Protein AF-A0A6V7LLZ3-F1 (afdb_monomer_lite)

Foldseek 3Di:
DVQQQPKDADDPLAQLQVPHRIDGNVSVVVLCCVQDVPPDHDDDPPDPDSVVSSVVRNCRNHPPNPDDDPVLVVVLVVQLCLLVVVQVVCCVVPVPDDQLECPPNSSVRSVVVVVVVVCVVVPDPDDDDDDDRHCPLSCCCRPVVPDVVVVVVVVPPPPPPDD

Organism: NCBI:txid1563983

Secondary structure (DSSP, 8-state):
-TTTT-EEEPPTT--TTTT-SEEEHHHHHHHHHHHHSSS-----TT---HHHHHHHHHHHHSTTTT---HHHHHHHHHHHHHHHHHHHHHHHH-TTS-----TT-TTHHHHHHHHHHHHHHTT---------STTHHHHHHHTS---HHHHHGGGS-------

Structure (mmCIF, N/CA/C/O backbone):
data_AF-A0A6V7LLZ3-F1
#
_entry.id   AF-A0A6V7LLZ3-F1
#
loop_
_atom_site.group_PDB
_atom_site.id
_atom_site.type_symbol
_atom_site.label_atom_id
_atom_site.label_alt_id
_atom_site.label_comp_id
_atom_site.label_asym_id
_atom_site.label_entity_id
_atom_site.label_seq_id
_atom_site.pdbx_PDB_ins_code
_atom_site.Cartn_x
_atom_site.Cartn_y
_atom_site.Cartn_z
_atom_site.occupancy
_atom_site.B_iso_or_equiv
_atom_site.auth_seq_id
_atom_site.auth_comp_id
_atom_site.auth_asym_id
_atom_site.auth_atom_id
_atom_site.pdbx_PDB_model_num
ATOM 1 N N . GLU A 1 1 ? 2.296 -1.362 37.455 1.00 71.50 1 GLU A N 1
ATOM 2 C CA . GLU A 1 1 ? 2.089 -2.801 37.157 1.00 71.50 1 GLU A CA 1
ATOM 3 C C . GLU A 1 1 ? 0.844 -3.396 37.812 1.00 71.50 1 GLU A C 1
ATOM 5 O O . GLU A 1 1 ? 0.177 -4.185 37.159 1.00 71.50 1 GLU A O 1
ATOM 10 N N . SER A 1 2 ? 0.470 -2.999 39.036 1.00 88.19 2 SER A N 1
ATOM 11 C CA . SER A 1 2 ? -0.703 -3.536 39.759 1.00 88.19 2 SER A CA 1
ATOM 12 C C . SER A 1 2 ? -2.044 -3.449 39.017 1.00 88.19 2 SER A C 1
ATOM 14 O O . SER A 1 2 ? -2.950 -4.225 39.307 1.00 88.19 2 SER A O 1
ATOM 16 N N . ASP A 1 3 ? -2.186 -2.515 38.073 1.00 92.31 3 ASP A N 1
ATOM 17 C CA . ASP A 1 3 ? -3.418 -2.317 37.300 1.00 92.31 3 ASP A CA 1
ATOM 18 C C . ASP A 1 3 ? -3.461 -3.101 35.982 1.00 92.31 3 ASP A C 1
ATOM 20 O O . ASP A 1 3 ? -4.501 -3.123 35.330 1.00 92.31 3 ASP A O 1
ATOM 24 N N . MET A 1 4 ? -2.365 -3.756 35.576 1.00 92.94 4 MET A N 1
ATOM 25 C CA . MET A 1 4 ? -2.258 -4.388 34.250 1.00 92.94 4 MET A CA 1
ATOM 26 C C . MET A 1 4 ? -3.306 -5.481 34.023 1.00 92.94 4 MET A C 1
ATOM 28 O O . MET A 1 4 ? -3.789 -5.647 32.902 1.00 92.94 4 MET A O 1
ATOM 32 N N . ASP A 1 5 ? -3.692 -6.177 35.089 1.00 93.88 5 ASP A N 1
ATOM 33 C CA . ASP A 1 5 ? -4.679 -7.257 35.044 1.00 93.88 5 ASP A CA 1
ATOM 34 C C . ASP A 1 5 ? -6.084 -6.787 35.463 1.00 93.88 5 ASP A C 1
ATOM 36 O O . ASP A 1 5 ? -7.039 -7.564 35.443 1.00 93.88 5 ASP A O 1
ATOM 40 N N . ARG A 1 6 ? -6.247 -5.499 35.805 1.00 96.00 6 ARG A N 1
ATOM 41 C CA . ARG A 1 6 ? -7.569 -4.914 36.056 1.00 96.00 6 ARG A CA 1
ATOM 42 C C . ARG A 1 6 ? -8.306 -4.723 34.738 1.00 96.00 6 ARG A C 1
ATOM 44 O O . ARG A 1 6 ? -7.738 -4.271 33.745 1.00 96.00 6 ARG A O 1
ATOM 51 N N . VAL A 1 7 ? -9.592 -5.059 34.752 1.00 95.88 7 VAL A N 1
ATOM 52 C CA . VAL A 1 7 ? -10.471 -4.990 33.584 1.00 95.88 7 VAL A CA 1
ATOM 53 C C . VAL A 1 7 ? -11.142 -3.623 33.518 1.00 95.88 7 VAL A C 1
ATOM 55 O O . VAL A 1 7 ? -11.777 -3.187 34.478 1.00 95.88 7 VAL A O 1
ATOM 58 N N . PHE A 1 8 ? -11.040 -2.972 32.362 1.00 96.25 8 PHE A N 1
ATOM 59 C CA . PHE A 1 8 ? -11.644 -1.673 32.090 1.00 96.25 8 PHE A CA 1
ATOM 60 C C . PHE A 1 8 ? -12.726 -1.801 31.022 1.00 96.25 8 PHE A C 1
ATOM 62 O O . PHE A 1 8 ? -12.586 -2.548 30.053 1.00 96.25 8 PHE A O 1
ATOM 69 N N . LYS A 1 9 ? -13.817 -1.051 31.191 1.00 96.56 9 LYS A N 1
ATOM 70 C CA . LYS A 1 9 ? -14.861 -0.923 30.172 1.00 96.56 9 LYS A CA 1
ATOM 71 C C . LYS A 1 9 ? -14.354 -0.026 29.046 1.00 96.56 9 LYS A C 1
ATOM 73 O O . LYS A 1 9 ? -13.887 1.081 29.304 1.00 96.56 9 LYS A O 1
ATOM 78 N N . LEU A 1 10 ? -14.483 -0.493 27.811 1.00 94.56 10 LEU A N 1
ATOM 79 C CA . LEU A 1 10 ? -14.068 0.272 26.643 1.00 94.56 10 LEU A CA 1
ATOM 80 C C . LEU A 1 10 ? -15.093 1.377 26.325 1.00 94.56 10 LEU A C 1
ATOM 82 O O . LEU A 1 10 ? -16.303 1.140 26.434 1.00 94.56 10 LEU A O 1
ATOM 86 N N . PRO A 1 11 ? -14.640 2.580 25.930 1.00 92.00 11 PRO A N 1
ATOM 87 C CA . PRO A 1 11 ? -15.528 3.610 25.411 1.00 92.00 11 PRO A CA 1
ATOM 88 C C . PRO A 1 11 ? -16.192 3.168 24.099 1.00 92.00 11 PRO A C 1
ATOM 90 O O . PRO A 1 11 ? -15.656 2.353 23.356 1.00 92.00 11 PRO A O 1
ATOM 93 N N . SER A 1 12 ? -17.347 3.749 23.768 1.00 86.25 12 SER A N 1
ATOM 94 C CA . SER A 1 12 ? -18.053 3.466 22.506 1.00 86.25 12 SER A CA 1
ATOM 95 C C . SER A 1 12 ? -17.326 3.981 21.257 1.00 86.25 12 SER A C 1
ATOM 97 O O . SER A 1 12 ? -17.744 3.691 20.141 1.00 86.25 12 SER A O 1
ATOM 99 N N . THR A 1 13 ? -16.269 4.771 21.437 1.00 87.38 13 THR A N 1
ATOM 100 C CA . THR A 1 13 ? -15.507 5.430 20.371 1.00 87.38 13 THR A CA 1
ATOM 101 C C . THR A 1 13 ? -14.288 4.638 19.900 1.00 87.38 13 THR A C 1
ATOM 103 O O . THR A 1 13 ? -13.648 5.072 18.940 1.00 87.38 13 THR A O 1
ATOM 106 N N . THR A 1 14 ? -13.961 3.519 20.559 1.00 92.31 14 THR A N 1
ATOM 107 C CA . THR A 1 14 ? -12.846 2.635 20.191 1.00 92.31 14 THR A CA 1
ATOM 108 C C . THR A 1 14 ? -13.346 1.301 19.647 1.00 92.31 14 THR A C 1
ATOM 110 O O . THR A 1 14 ? -14.391 0.794 20.057 1.00 92.31 14 THR A O 1
ATOM 113 N N . PHE A 1 15 ? -12.568 0.716 18.741 1.00 94.25 15 PHE A N 1
ATOM 114 C CA . PHE A 1 15 ? -12.831 -0.572 18.109 1.00 94.25 15 PHE A CA 1
ATOM 115 C C . PHE A 1 15 ? -11.789 -1.639 18.475 1.00 94.25 15 PHE A C 1
ATOM 117 O O . PHE A 1 15 ? -11.926 -2.781 18.037 1.00 94.25 15 PHE A O 1
ATOM 124 N N . ILE A 1 16 ? -10.820 -1.325 19.354 1.00 93.81 16 ILE A N 1
ATOM 125 C CA . ILE A 1 16 ? -9.787 -2.279 19.809 1.00 93.81 16 ILE A CA 1
ATOM 126 C C . ILE A 1 16 ? -10.385 -3.535 20.444 1.00 93.81 16 ILE A C 1
ATOM 128 O O . ILE A 1 16 ? -9.769 -4.595 20.423 1.00 93.81 16 ILE A O 1
ATOM 132 N N . GLY A 1 17 ? -11.588 -3.437 21.016 1.00 89.56 17 GLY A N 1
ATOM 133 C CA . GLY A 1 17 ? -12.292 -4.555 21.642 1.00 89.56 17 GLY A CA 1
ATOM 134 C C . GLY A 1 17 ? -12.835 -5.587 20.657 1.00 89.56 17 GLY A C 1
ATOM 135 O O . GLY A 1 17 ? -13.103 -6.719 21.051 1.00 89.56 17 GLY A O 1
ATOM 136 N N . GLY A 1 18 ? -13.007 -5.235 19.379 1.00 88.88 18 GLY A N 1
ATOM 137 C CA . GLY A 1 18 ? -13.755 -6.060 18.433 1.00 88.88 18 GLY A CA 1
ATOM 138 C C . GLY A 1 18 ? -15.170 -6.342 18.953 1.00 88.88 18 GLY A C 1
ATOM 139 O O . GLY A 1 18 ? -16.027 -5.463 18.955 1.00 88.88 18 GLY A O 1
ATOM 140 N N . LYS A 1 19 ? -15.417 -7.575 19.414 1.00 87.56 19 LYS A N 1
ATOM 141 C CA . LYS A 1 19 ? -16.698 -7.988 20.023 1.00 87.56 19 LYS A CA 1
ATOM 142 C C . LYS A 1 19 ? -16.756 -7.760 21.541 1.00 87.56 19 LYS A C 1
ATOM 144 O O . LYS A 1 19 ? -17.836 -7.813 22.128 1.00 87.56 19 LYS A O 1
ATOM 149 N N . GLU A 1 20 ? -15.613 -7.539 22.181 1.00 91.94 20 GLU A N 1
ATOM 150 C CA . GLU A 1 20 ? -15.480 -7.406 23.630 1.00 91.94 20 GLU A CA 1
ATOM 151 C C . GLU A 1 20 ? -15.767 -5.965 24.072 1.00 91.94 20 GLU A C 1
ATOM 153 O O . GLU A 1 20 ? -15.295 -5.006 23.465 1.00 91.94 20 GLU A O 1
ATOM 158 N N . LYS A 1 21 ? -16.534 -5.796 25.158 1.00 92.56 21 LYS A N 1
ATOM 159 C CA . LYS A 1 21 ? -16.864 -4.471 25.728 1.00 92.56 21 LYS A CA 1
ATOM 160 C C . LYS A 1 21 ? -15.921 -4.041 26.854 1.00 92.56 21 LYS A C 1
ATOM 162 O O . LYS A 1 21 ? -16.018 -2.917 27.347 1.00 92.56 21 LYS A O 1
ATOM 167 N N . SER A 1 22 ? -15.047 -4.937 27.295 1.00 95.62 22 SER A N 1
ATOM 168 C CA . SER A 1 22 ? -14.123 -4.713 28.401 1.00 95.62 22 SER A CA 1
ATOM 169 C C . SER A 1 22 ? -12.886 -5.577 28.236 1.00 95.62 22 SER A C 1
ATOM 171 O O . SER A 1 22 ? -13.017 -6.739 27.864 1.00 95.62 22 SER A O 1
ATOM 173 N N . LEU A 1 23 ? -11.717 -5.025 28.546 1.00 95.94 23 LEU A N 1
ATOM 174 C CA . LEU A 1 23 ? -10.426 -5.696 28.405 1.00 95.94 23 LEU A CA 1
ATOM 175 C C . LEU A 1 23 ? -9.531 -5.400 29.619 1.00 95.94 23 LEU A C 1
ATOM 177 O O . LEU A 1 23 ? -9.666 -4.329 30.220 1.00 95.94 23 LEU A O 1
ATOM 181 N N . PRO A 1 24 ? -8.599 -6.301 29.978 1.00 96.81 24 PRO A N 1
ATOM 182 C CA . PRO A 1 24 ? -7.506 -5.974 30.889 1.00 96.81 24 PRO A CA 1
ATOM 183 C C . PRO A 1 24 ? -6.658 -4.821 30.340 1.00 96.81 24 PRO A C 1
ATOM 185 O O . PRO A 1 24 ? -6.429 -4.753 29.129 1.00 96.81 24 PRO A O 1
ATOM 188 N N . LEU A 1 25 ? -6.136 -3.948 31.208 1.00 96.56 25 LEU A N 1
ATOM 189 C CA . LEU A 1 25 ? -5.290 -2.820 30.786 1.00 96.56 25 LEU A CA 1
ATOM 190 C C . LEU A 1 25 ? -4.095 -3.265 29.933 1.00 96.56 25 LEU A C 1
ATOM 192 O O . LEU A 1 25 ? -3.778 -2.617 28.937 1.00 96.56 25 LEU A O 1
ATOM 196 N N . ARG A 1 26 ? -3.479 -4.402 30.273 1.00 96.56 26 ARG A N 1
ATOM 197 C CA . ARG A 1 26 ? -2.387 -5.002 29.494 1.00 96.56 26 ARG A CA 1
ATOM 198 C C . ARG A 1 26 ? -2.771 -5.233 28.032 1.00 96.56 26 ARG A C 1
ATOM 200 O O . ARG A 1 26 ? -1.980 -4.958 27.136 1.00 96.56 26 ARG A O 1
ATOM 207 N N . GLU A 1 27 ? -3.982 -5.730 27.794 1.00 95.56 27 GLU A N 1
ATOM 208 C CA . GLU A 1 27 ? -4.468 -6.017 26.446 1.00 95.56 27 GLU A CA 1
ATOM 209 C C . GLU A 1 27 ? -4.855 -4.732 25.707 1.00 95.56 27 GLU A C 1
ATOM 211 O O . GLU A 1 27 ? -4.579 -4.607 24.518 1.00 95.56 27 GLU A O 1
ATOM 216 N N . ILE A 1 28 ? -5.420 -3.745 26.413 1.00 95.81 28 ILE A N 1
ATOM 217 C CA . ILE A 1 28 ? -5.704 -2.415 25.851 1.00 95.81 28 ILE A CA 1
ATOM 218 C C . ILE A 1 28 ? -4.419 -1.778 25.318 1.00 95.81 28 ILE A C 1
ATOM 220 O O . ILE A 1 28 ? -4.377 -1.379 24.156 1.00 95.81 28 ILE A O 1
ATOM 224 N N . LEU A 1 29 ? -3.369 -1.727 26.144 1.00 95.31 29 LEU A N 1
ATOM 225 C CA . LEU A 1 29 ? -2.076 -1.159 25.759 1.00 95.31 29 LEU A CA 1
ATOM 226 C C . LEU A 1 29 ? -1.480 -1.906 24.570 1.00 95.31 29 LEU A C 1
ATOM 228 O O . LEU A 1 29 ? -1.171 -1.283 23.562 1.00 95.31 29 LEU A O 1
ATOM 232 N N . LYS A 1 30 ? -1.435 -3.240 24.632 1.00 94.38 30 LYS A N 1
ATOM 233 C CA . LYS A 1 30 ? -0.923 -4.070 23.537 1.00 94.38 30 LYS A CA 1
ATOM 234 C C . LYS A 1 30 ? -1.654 -3.814 22.216 1.00 94.38 30 LYS A C 1
ATOM 236 O O . LYS A 1 30 ? -1.016 -3.695 21.173 1.00 94.38 30 LYS A O 1
ATOM 241 N N . ARG A 1 31 ? -2.991 -3.741 22.226 1.00 94.12 31 ARG A N 1
ATOM 242 C CA . ARG A 1 31 ? -3.777 -3.497 21.002 1.00 94.12 31 ARG A CA 1
ATOM 243 C C . ARG A 1 31 ? -3.558 -2.082 20.462 1.00 94.12 31 ARG A C 1
ATOM 245 O O . ARG A 1 31 ? -3.430 -1.923 19.249 1.00 94.12 31 ARG A O 1
ATOM 252 N N . LEU A 1 32 ? -3.464 -1.076 21.333 1.00 94.12 32 LEU A N 1
ATOM 253 C CA . LEU A 1 32 ? -3.166 0.302 20.932 1.00 94.12 32 LEU A CA 1
ATOM 254 C C . LEU A 1 32 ? -1.743 0.445 20.377 1.00 94.12 32 LEU A C 1
ATOM 256 O O . LEU A 1 32 ? -1.577 1.032 19.312 1.00 94.12 32 LEU A O 1
ATOM 260 N N . GLU A 1 33 ? -0.741 -0.138 21.036 1.00 94.06 33 GLU A N 1
ATOM 261 C CA . GLU A 1 33 ? 0.654 -0.148 20.576 1.00 94.06 33 GLU A CA 1
ATOM 262 C C . GLU A 1 33 ? 0.784 -0.835 19.214 1.00 94.06 33 GLU A C 1
ATOM 264 O O . GLU A 1 33 ? 1.390 -0.283 18.298 1.00 94.06 33 GLU A O 1
ATOM 269 N N . ASN A 1 34 ? 0.139 -1.990 19.031 1.00 91.81 34 ASN A N 1
ATOM 270 C CA . ASN A 1 34 ? 0.127 -2.681 17.741 1.00 91.81 34 ASN A CA 1
ATOM 271 C C . ASN A 1 34 ? -0.530 -1.849 16.628 1.00 91.81 34 ASN A C 1
ATOM 273 O O . ASN A 1 34 ? -0.121 -1.945 15.473 1.00 91.81 34 ASN A O 1
ATOM 277 N N . THR A 1 35 ? -1.546 -1.050 16.965 1.00 93.06 35 THR A N 1
ATOM 278 C CA . THR A 1 35 ? -2.298 -0.248 15.990 1.00 93.06 35 THR A CA 1
ATOM 279 C C . THR A 1 35 ? -1.568 1.044 15.619 1.00 93.06 35 THR A C 1
ATOM 281 O O . THR A 1 35 ? -1.513 1.400 14.444 1.00 93.06 35 THR A O 1
ATOM 284 N N . TYR A 1 36 ? -1.017 1.752 16.608 1.00 94.62 36 TYR A N 1
ATOM 285 C CA . TYR A 1 36 ? -0.548 3.135 16.454 1.00 94.62 36 TYR A CA 1
ATOM 286 C C . TYR A 1 36 ? 0.964 3.319 16.620 1.00 94.62 36 TYR A C 1
ATOM 288 O O . TYR A 1 36 ? 1.485 4.375 16.268 1.00 94.62 36 TYR A O 1
ATOM 296 N N . CYS A 1 37 ? 1.676 2.318 17.141 1.00 94.75 37 CYS A N 1
ATOM 297 C CA . CYS A 1 37 ? 3.120 2.376 17.398 1.00 94.75 37 CYS A CA 1
ATOM 298 C C . CYS A 1 37 ? 3.910 1.312 16.613 1.00 94.75 37 CYS A C 1
ATOM 300 O O . CYS A 1 37 ? 5.081 1.074 16.900 1.00 94.75 37 CYS A O 1
ATOM 302 N N . GLY A 1 38 ? 3.272 0.662 15.634 1.00 91.44 38 GLY A N 1
ATOM 303 C CA . GLY A 1 38 ? 3.904 -0.303 14.738 1.00 91.44 38 GLY A CA 1
ATOM 304 C C . GLY A 1 38 ? 4.621 0.355 13.553 1.00 91.44 38 GLY A C 1
ATOM 305 O O . GLY A 1 38 ? 5.185 1.440 13.643 1.00 91.44 38 GLY A O 1
ATOM 306 N N . HIS A 1 39 ? 4.571 -0.301 12.391 1.00 92.44 39 HIS A N 1
ATOM 307 C CA . HIS A 1 39 ? 5.171 0.212 11.149 1.00 92.44 39 HIS A CA 1
ATOM 308 C C . HIS A 1 39 ? 4.363 1.336 10.475 1.00 92.44 39 HIS A C 1
ATOM 310 O O . HIS A 1 39 ? 4.794 1.864 9.452 1.00 92.44 39 HIS A O 1
ATOM 316 N N . ILE A 1 40 ? 3.186 1.676 11.011 1.00 92.94 40 ILE A N 1
ATOM 317 C CA . ILE A 1 40 ? 2.271 2.676 10.455 1.00 92.94 40 ILE A CA 1
ATOM 318 C C . ILE A 1 40 ? 2.001 3.737 11.520 1.00 92.94 40 ILE A C 1
ATOM 320 O O . ILE A 1 40 ? 1.455 3.427 12.576 1.00 92.94 40 ILE A O 1
ATOM 324 N N . GLY A 1 41 ? 2.345 4.988 11.213 1.00 94.19 41 GLY A N 1
ATOM 325 C CA . GLY A 1 41 ? 1.880 6.156 11.957 1.00 94.19 41 GLY A CA 1
ATOM 326 C C . GLY A 1 41 ? 0.581 6.675 11.346 1.00 94.19 41 GLY A C 1
ATOM 327 O O . GLY A 1 41 ? 0.530 6.931 10.143 1.00 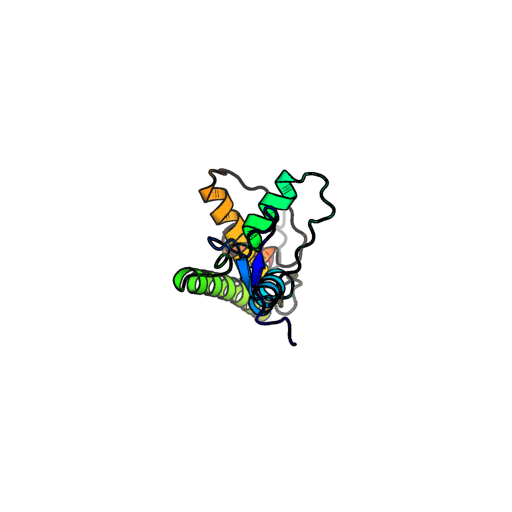94.19 41 GLY A O 1
ATOM 328 N N . VAL A 1 42 ? -0.472 6.810 12.154 1.00 94.56 42 VAL A N 1
ATOM 329 C CA . VAL A 1 42 ? -1.789 7.273 11.691 1.00 94.56 42 VAL A CA 1
ATOM 330 C C . VAL A 1 42 ? -2.082 8.648 12.275 1.00 94.56 42 VAL A C 1
ATOM 332 O O . VAL A 1 42 ? -2.348 8.785 13.467 1.00 94.56 42 VAL A O 1
ATOM 335 N N . GLU A 1 43 ? -2.091 9.666 11.422 1.00 96.31 43 GLU A N 1
ATOM 336 C CA . GLU A 1 43 ? -2.443 11.032 11.801 1.00 96.31 43 GLU A CA 1
ATOM 337 C C . GLU A 1 43 ? -3.816 11.384 11.229 1.00 96.31 43 GLU A C 1
ATOM 339 O O . GLU A 1 43 ? -3.984 11.537 10.022 1.00 96.31 43 GLU A O 1
ATOM 344 N N . PHE A 1 44 ? -4.823 11.481 12.097 1.00 96.19 44 PHE A N 1
ATOM 345 C CA . PHE A 1 44 ? -6.197 11.776 11.671 1.00 96.19 44 PHE A CA 1
ATOM 346 C C . PHE A 1 44 ? -7.005 12.607 12.671 1.00 96.19 44 PHE A C 1
ATOM 348 O O . PHE A 1 44 ? -8.074 13.108 12.340 1.00 96.19 44 PHE A O 1
ATOM 355 N N . MET A 1 45 ? -6.501 12.794 13.892 1.00 94.81 45 MET A N 1
ATOM 356 C CA . MET A 1 45 ? -7.225 13.485 14.967 1.00 94.81 45 MET A CA 1
ATOM 357 C C . MET A 1 45 ? -7.414 14.992 14.717 1.00 94.81 45 MET A C 1
ATOM 359 O O . MET A 1 45 ? -8.162 15.636 15.444 1.00 94.81 45 MET A O 1
ATOM 363 N N . PHE A 1 46 ? -6.775 15.552 13.684 1.00 96.44 46 PHE A N 1
ATOM 364 C CA . PHE A 1 46 ? -7.008 16.921 13.213 1.00 96.44 46 PHE A CA 1
ATOM 365 C C . PHE A 1 46 ? -8.294 17.067 12.375 1.00 96.44 46 PHE A C 1
ATOM 367 O O . PHE A 1 46 ? -8.684 18.182 12.032 1.00 96.44 46 PHE A O 1
ATOM 374 N N . ILE A 1 47 ? -8.950 15.961 12.010 1.00 97.31 47 ILE A N 1
ATOM 375 C CA . ILE A 1 47 ? -10.198 15.968 11.246 1.00 97.31 47 ILE A CA 1
ATOM 376 C C . ILE A 1 47 ? -11.366 16.315 12.179 1.00 97.31 47 ILE A C 1
ATOM 378 O O . ILE A 1 47 ? -11.631 15.621 13.158 1.00 97.31 47 ILE A O 1
ATOM 382 N N . ASN A 1 48 ? -12.124 17.360 11.836 1.00 96.69 48 ASN A N 1
ATOM 383 C CA . ASN A 1 48 ? -13.261 17.822 12.646 1.00 96.69 48 ASN A CA 1
ATOM 384 C C . ASN A 1 48 ? -14.466 16.862 12.629 1.00 96.69 48 ASN A C 1
ATOM 386 O O . ASN A 1 48 ? -15.279 16.864 13.552 1.00 96.69 48 ASN A O 1
ATOM 390 N N . SER A 1 49 ? -14.618 16.056 11.573 1.00 96.88 49 SER A N 1
ATOM 391 C CA . SER A 1 49 ? -15.736 15.118 11.452 1.00 96.88 49 SER A CA 1
ATOM 392 C C . SER A 1 49 ? -15.517 13.879 12.320 1.00 96.88 49 SER A C 1
ATOM 394 O O . SER A 1 49 ? -14.646 13.050 12.045 1.00 96.88 49 SER A O 1
ATOM 396 N N . LEU A 1 50 ? -16.368 13.714 13.337 1.00 93.75 50 LEU A N 1
ATOM 397 C CA . LEU A 1 50 ? -16.371 12.524 14.188 1.00 93.75 50 LEU A CA 1
ATOM 398 C C . LEU A 1 50 ? -16.639 11.244 13.385 1.00 93.75 50 LEU A C 1
ATOM 400 O O . LEU A 1 50 ? -16.059 10.205 13.689 1.00 93.75 50 LEU A O 1
ATOM 404 N N . GLU A 1 51 ? -17.486 11.315 12.359 1.00 95.62 51 GLU A N 1
ATOM 405 C CA . GLU A 1 51 ? -17.785 10.180 11.484 1.00 95.62 51 GLU A CA 1
ATOM 406 C C . GLU A 1 51 ? -16.526 9.689 10.762 1.00 95.62 51 GLU A C 1
ATOM 408 O O . GLU A 1 51 ? -16.215 8.500 10.807 1.00 95.62 51 GLU A O 1
ATOM 413 N N . GLN A 1 52 ? -15.750 10.607 10.178 1.00 96.25 52 GLN A N 1
ATOM 414 C CA . GLN A 1 52 ? -14.501 10.269 9.491 1.00 96.25 52 GLN A CA 1
ATOM 415 C C . GLN A 1 52 ? -13.457 9.715 10.468 1.00 96.25 52 GLN A C 1
ATOM 417 O O . GLN A 1 52 ? -12.834 8.690 10.195 1.00 96.25 52 GLN A O 1
ATOM 422 N N . CYS A 1 53 ? -13.314 10.332 11.644 1.00 95.88 53 CYS A N 1
ATOM 423 C CA . CYS A 1 53 ? -12.431 9.827 12.694 1.00 95.88 53 CYS A CA 1
ATOM 424 C C . CYS A 1 53 ? -12.820 8.414 13.149 1.00 95.88 53 CYS A C 1
ATOM 426 O O . CYS A 1 53 ? -11.955 7.555 13.311 1.00 95.88 53 CYS A O 1
ATOM 428 N N . ASN A 1 54 ? -14.115 8.150 13.332 1.00 94.94 54 ASN A N 1
ATOM 429 C CA . ASN A 1 54 ? -14.605 6.827 13.709 1.00 94.94 54 ASN A CA 1
ATOM 430 C C . ASN A 1 54 ? -14.402 5.805 12.587 1.00 94.94 54 ASN A C 1
ATOM 432 O O . ASN A 1 54 ? -14.048 4.667 12.879 1.00 94.94 54 ASN A O 1
ATOM 436 N N . TRP A 1 55 ? -14.568 6.202 11.323 1.00 95.44 55 TRP A N 1
ATOM 437 C CA . TRP A 1 55 ? -14.290 5.340 10.175 1.00 95.44 55 TRP A CA 1
ATOM 438 C C . TRP A 1 55 ? -12.819 4.904 10.144 1.00 95.44 55 TRP A C 1
ATOM 440 O O . TRP A 1 55 ? -12.534 3.714 10.001 1.00 95.44 55 TRP A O 1
ATOM 450 N N . ILE A 1 56 ? -11.884 5.837 10.366 1.00 95.62 56 ILE A N 1
ATOM 451 C CA . ILE A 1 56 ? -10.446 5.528 10.435 1.00 95.62 56 ILE A CA 1
ATOM 452 C C . ILE A 1 56 ? -10.151 4.610 11.625 1.00 95.62 56 ILE A C 1
ATOM 454 O O . ILE A 1 56 ? -9.509 3.576 11.442 1.00 95.62 56 ILE A O 1
ATOM 458 N N . ARG A 1 57 ? -10.668 4.922 12.824 1.00 95.00 57 ARG A N 1
ATOM 459 C CA . ARG A 1 57 ? -10.494 4.044 13.996 1.00 95.00 57 ARG A CA 1
ATOM 460 C C . ARG A 1 57 ? -11.033 2.649 13.735 1.00 95.00 57 ARG A C 1
ATOM 462 O O . ARG A 1 57 ? -10.355 1.684 14.049 1.00 95.00 57 ARG A O 1
ATOM 469 N N . GLN A 1 58 ? -12.200 2.513 13.113 1.00 94.56 58 GLN A N 1
ATOM 470 C CA . GLN A 1 58 ? -12.750 1.201 12.789 1.00 94.56 58 GLN A CA 1
ATOM 471 C C . GLN A 1 58 ? -11.830 0.424 11.839 1.00 94.56 58 GLN A C 1
ATOM 473 O O . GLN A 1 58 ? -11.644 -0.778 12.017 1.00 94.56 58 GLN A O 1
ATOM 478 N N . LYS A 1 59 ? -11.233 1.090 10.846 1.00 93.75 59 LYS A N 1
ATOM 479 C CA . LYS A 1 59 ? -10.308 0.455 9.898 1.00 93.75 59 LYS A CA 1
ATOM 480 C C . LYS A 1 59 ? -8.956 0.082 10.503 1.00 93.75 59 LYS A C 1
ATOM 482 O O . LYS A 1 59 ? -8.363 -0.871 10.016 1.00 93.75 59 LYS A O 1
ATOM 487 N N . MET A 1 60 ? -8.500 0.790 11.535 1.00 94.12 60 MET A N 1
ATOM 488 C CA . MET A 1 60 ? -7.186 0.566 12.151 1.00 94.12 60 MET A CA 1
ATOM 489 C C . MET A 1 60 ? -7.244 -0.288 13.423 1.00 94.12 60 MET A C 1
ATOM 491 O O . MET A 1 60 ? -6.436 -1.191 13.593 1.00 94.12 60 MET A O 1
ATOM 495 N N . GLU A 1 61 ? -8.197 -0.026 14.316 1.00 94.94 61 GLU A N 1
ATOM 496 C CA . GLU A 1 61 ? -8.268 -0.653 15.643 1.00 94.94 61 GLU A CA 1
ATOM 497 C C . GLU A 1 61 ? -8.963 -2.019 15.636 1.00 94.94 61 GLU A C 1
ATOM 499 O O . GLU A 1 61 ? -8.828 -2.773 16.600 1.00 94.94 61 GLU A O 1
ATOM 504 N N . THR A 1 62 ? -9.727 -2.354 14.589 1.00 93.31 62 THR A N 1
ATOM 505 C CA . THR A 1 62 ? -10.412 -3.653 14.532 1.00 93.31 62 THR A CA 1
ATOM 506 C C . THR A 1 62 ? -9.373 -4.784 14.528 1.00 93.31 62 THR A C 1
ATOM 508 O O . THR A 1 62 ? -8.481 -4.791 13.679 1.00 93.31 62 THR A O 1
ATOM 511 N N . PRO A 1 63 ? -9.467 -5.775 15.434 1.00 90.31 63 PRO A N 1
ATOM 512 C CA . PRO A 1 63 ? -8.513 -6.878 15.467 1.00 90.31 63 PRO A CA 1
ATOM 513 C C . PRO A 1 63 ? -8.443 -7.632 14.132 1.00 90.31 63 PRO A C 1
ATOM 515 O O . PRO A 1 63 ? -9.474 -7.952 13.540 1.00 90.31 63 PRO A O 1
ATOM 518 N N . GLY A 1 64 ? -7.225 -7.928 13.675 1.00 86.06 64 GLY A N 1
ATOM 519 C CA . GLY A 1 64 ? -6.980 -8.707 12.457 1.00 86.06 64 GLY A CA 1
ATOM 520 C C . GLY A 1 64 ? -6.962 -7.906 11.149 1.00 86.06 64 GLY A C 1
ATOM 521 O O . GLY A 1 64 ? -6.720 -8.487 10.100 1.00 86.06 64 GLY A O 1
ATOM 522 N N . VAL A 1 65 ? -7.149 -6.579 11.166 1.00 87.38 65 VAL A N 1
ATOM 523 C CA . VAL A 1 65 ? -7.147 -5.759 9.928 1.00 87.38 65 VAL A CA 1
ATOM 524 C C . VAL A 1 65 ? -5.819 -5.760 9.166 1.00 87.38 65 VAL A C 1
ATOM 526 O O . VAL A 1 65 ? -5.803 -5.491 7.969 1.00 87.38 65 VAL A O 1
ATOM 529 N N . MET A 1 66 ? -4.717 -6.072 9.850 1.00 85.25 66 MET A N 1
ATOM 530 C CA . MET A 1 66 ? -3.374 -6.156 9.265 1.00 85.25 66 MET A CA 1
ATOM 531 C C . MET A 1 66 ? -3.002 -7.577 8.821 1.00 85.25 66 MET A C 1
ATOM 533 O O . MET A 1 66 ? -1.890 -7.802 8.337 1.00 85.25 66 MET A O 1
ATOM 537 N N . GLU A 1 67 ? -3.888 -8.554 9.016 1.00 89.88 67 GLU A N 1
ATOM 538 C CA . GLU A 1 67 ? -3.628 -9.926 8.602 1.00 89.88 67 GLU A CA 1
ATOM 539 C C . GLU A 1 67 ? -3.725 -10.044 7.083 1.00 89.88 67 GLU A C 1
ATOM 541 O O . GLU A 1 67 ? -4.730 -9.708 6.466 1.00 89.88 67 GLU A O 1
ATOM 546 N N . VAL A 1 68 ? -2.647 -10.547 6.488 1.00 91.38 68 VAL A N 1
ATOM 547 C CA . VAL A 1 68 ? -2.546 -10.819 5.055 1.00 91.38 68 VAL A CA 1
ATOM 548 C C . VAL A 1 68 ? -2.407 -12.316 4.830 1.00 91.38 68 VAL A C 1
ATOM 550 O O . VAL A 1 68 ? -1.606 -13.002 5.481 1.00 91.38 68 VAL A O 1
ATOM 553 N N . THR A 1 69 ? -3.173 -12.824 3.877 1.00 96.06 69 THR A N 1
ATOM 554 C CA . THR A 1 69 ? -3.158 -14.226 3.470 1.00 96.06 69 THR A CA 1
ATOM 555 C C . THR A 1 69 ? -1.831 -14.595 2.803 1.00 96.06 69 THR A C 1
ATOM 557 O O . THR A 1 69 ? -1.072 -13.751 2.317 1.00 96.06 69 THR A O 1
ATOM 560 N N . ASN A 1 70 ? -1.522 -15.892 2.752 1.00 97.44 70 ASN A N 1
ATOM 561 C CA . ASN A 1 70 ? -0.300 -16.361 2.093 1.00 97.44 70 ASN A CA 1
ATOM 562 C C . ASN A 1 70 ? -0.285 -16.048 0.590 1.00 97.44 70 ASN A C 1
ATOM 564 O O . ASN A 1 70 ? 0.785 -15.802 0.032 1.00 97.44 70 ASN A O 1
ATOM 568 N N . ASP A 1 71 ? -1.447 -16.019 -0.058 1.00 97.06 71 ASP A N 1
ATOM 569 C CA . ASP A 1 71 ? -1.541 -15.713 -1.484 1.00 97.06 71 ASP A CA 1
ATOM 570 C C . ASP A 1 71 ? -1.335 -14.222 -1.759 1.00 97.06 71 ASP A C 1
ATOM 572 O O . ASP A 1 71 ? -0.596 -13.872 -2.681 1.00 97.06 71 ASP A O 1
ATOM 576 N N . GLU A 1 72 ? -1.851 -13.339 -0.899 1.00 95.38 72 GLU A N 1
ATOM 577 C CA . GLU A 1 72 ? -1.539 -11.905 -0.953 1.00 95.38 72 GLU A CA 1
ATOM 578 C C . GLU A 1 72 ? -0.045 -11.650 -0.740 1.00 95.38 72 GLU A C 1
ATOM 580 O O . GLU A 1 72 ? 0.568 -10.902 -1.502 1.00 95.38 72 GLU A O 1
ATOM 585 N N . LYS A 1 73 ? 0.588 -12.331 0.226 1.00 96.88 73 LYS A N 1
ATOM 586 C CA . LYS A 1 73 ? 2.044 -12.235 0.436 1.00 96.88 73 LYS A CA 1
ATOM 587 C C . LYS A 1 73 ? 2.829 -12.652 -0.810 1.00 96.88 73 LYS A C 1
ATOM 589 O O . LYS A 1 73 ? 3.768 -11.957 -1.202 1.00 96.88 73 LYS A O 1
ATOM 594 N N . ARG A 1 74 ? 2.443 -13.755 -1.464 1.00 98.06 74 ARG A N 1
ATOM 595 C CA . ARG A 1 74 ? 3.063 -14.207 -2.725 1.00 98.06 74 ARG A CA 1
ATOM 596 C C . ARG A 1 74 ? 2.858 -13.197 -3.850 1.00 98.06 74 ARG A C 1
ATOM 598 O O . ARG A 1 74 ? 3.792 -12.941 -4.609 1.00 98.06 74 ARG A O 1
ATOM 605 N N . LEU A 1 75 ? 1.673 -12.597 -3.948 1.00 97.06 75 LEU A N 1
ATOM 606 C CA . LEU A 1 75 ? 1.372 -11.568 -4.941 1.00 97.06 75 LEU A CA 1
ATOM 607 C C . LEU A 1 75 ? 2.213 -10.302 -4.723 1.00 97.06 75 LEU A C 1
ATOM 609 O O . LEU A 1 75 ? 2.791 -9.782 -5.682 1.00 97.06 75 LEU A O 1
ATOM 613 N N . ILE A 1 76 ? 2.313 -9.827 -3.479 1.00 97.25 76 ILE A N 1
ATOM 614 C CA . ILE A 1 76 ? 3.148 -8.680 -3.098 1.00 97.25 76 ILE A CA 1
ATOM 615 C C . ILE A 1 76 ? 4.610 -8.965 -3.449 1.00 97.25 76 ILE A C 1
ATOM 617 O O . ILE A 1 76 ? 5.241 -8.148 -4.122 1.00 97.25 76 ILE A O 1
ATOM 621 N N . LEU A 1 77 ? 5.124 -10.143 -3.080 1.00 97.88 77 LEU A N 1
ATOM 622 C CA . LEU A 1 77 ? 6.488 -10.556 -3.406 1.00 97.88 77 LEU A CA 1
ATOM 623 C C . LEU A 1 77 ? 6.720 -10.583 -4.921 1.00 97.88 77 LEU A C 1
ATOM 625 O O . LEU A 1 77 ? 7.683 -9.993 -5.396 1.00 97.88 77 LEU A O 1
ATOM 629 N N . ALA A 1 78 ? 5.819 -11.186 -5.699 1.00 97.75 78 ALA A N 1
ATOM 630 C CA . ALA A 1 78 ? 5.952 -11.247 -7.153 1.00 97.75 78 ALA A CA 1
ATOM 631 C C . ALA A 1 78 ? 5.993 -9.851 -7.799 1.00 97.75 78 ALA A C 1
ATOM 633 O O . ALA A 1 78 ? 6.736 -9.627 -8.757 1.00 97.75 78 ALA A O 1
ATOM 634 N N . ARG A 1 79 ? 5.205 -8.898 -7.286 1.00 97.44 79 ARG A N 1
ATOM 635 C CA . ARG A 1 79 ? 5.214 -7.497 -7.740 1.00 97.44 79 ARG A CA 1
ATOM 636 C C . ARG A 1 79 ? 6.523 -6.801 -7.378 1.00 97.44 79 ARG A C 1
ATOM 638 O O . ARG A 1 79 ? 7.094 -6.128 -8.235 1.00 97.44 79 ARG A O 1
ATOM 645 N N . LEU A 1 80 ? 7.009 -7.009 -6.156 1.00 97.44 80 LEU A N 1
ATOM 646 C CA . LEU A 1 80 ? 8.284 -6.476 -5.685 1.00 97.44 80 LEU A CA 1
ATOM 647 C C . LEU A 1 80 ? 9.448 -7.006 -6.534 1.00 97.44 80 LEU A C 1
ATOM 649 O O . LEU A 1 80 ? 10.223 -6.219 -7.065 1.00 97.44 80 LEU A O 1
ATOM 653 N N . THR A 1 81 ? 9.507 -8.321 -6.771 1.00 97.50 81 THR A N 1
ATOM 654 C CA . THR A 1 81 ? 10.543 -8.961 -7.596 1.00 97.50 81 THR A CA 1
ATOM 655 C C . THR A 1 81 ? 10.583 -8.398 -9.015 1.00 97.50 81 THR A C 1
ATOM 657 O O . THR A 1 81 ? 11.668 -8.166 -9.543 1.00 97.50 81 THR A O 1
ATOM 660 N N . ARG A 1 82 ? 9.427 -8.132 -9.641 1.00 95.56 82 ARG A N 1
ATOM 661 C CA . ARG A 1 82 ? 9.387 -7.488 -10.967 1.00 95.56 82 ARG A CA 1
ATOM 662 C C . ARG A 1 82 ? 9.926 -6.060 -10.927 1.00 95.56 82 ARG A C 1
ATOM 664 O O . ARG A 1 82 ? 10.695 -5.688 -11.810 1.00 95.56 82 ARG A O 1
ATOM 671 N N . GLY A 1 83 ? 9.546 -5.286 -9.909 1.00 96.06 83 GLY A N 1
ATOM 672 C CA . GLY A 1 83 ? 10.033 -3.922 -9.708 1.00 96.06 83 GLY A CA 1
ATOM 673 C C . GLY A 1 83 ? 11.551 -3.874 -9.542 1.00 96.06 83 GLY A C 1
ATOM 674 O O . GLY A 1 83 ? 12.223 -3.159 -10.284 1.00 96.06 83 GLY A O 1
ATOM 675 N N . THR A 1 84 ? 12.096 -4.691 -8.640 1.00 96.81 84 THR A N 1
ATOM 676 C CA . THR A 1 84 ? 13.542 -4.792 -8.386 1.00 96.81 84 THR A CA 1
ATOM 677 C C . THR A 1 84 ? 14.302 -5.337 -9.596 1.00 96.81 84 THR A C 1
ATOM 679 O O . THR A 1 84 ? 15.345 -4.804 -9.968 1.00 96.81 84 THR A O 1
ATOM 682 N N . GLY A 1 85 ? 13.781 -6.383 -10.246 1.00 96.25 85 GLY A N 1
ATOM 683 C CA . GLY A 1 85 ? 14.411 -6.992 -11.419 1.00 96.25 85 GLY A CA 1
ATOM 684 C C . GLY A 1 85 ? 14.492 -6.037 -12.609 1.00 96.25 85 GLY A C 1
ATOM 685 O O . GLY A 1 85 ? 15.506 -6.010 -13.304 1.00 96.25 85 GLY A O 1
ATOM 686 N N . PHE A 1 86 ? 13.460 -5.213 -12.809 1.00 95.62 86 PHE A N 1
ATOM 687 C CA . PHE A 1 86 ? 13.457 -4.178 -13.838 1.00 95.62 86 PHE A CA 1
ATOM 688 C C . PHE A 1 86 ? 14.560 -3.136 -13.604 1.00 95.62 86 PHE A C 1
ATOM 690 O O . PHE A 1 86 ? 15.325 -2.854 -14.525 1.00 95.62 86 PHE A O 1
ATOM 697 N N . GLU A 1 87 ? 14.707 -2.621 -12.378 1.00 94.50 87 GLU A N 1
ATOM 698 C CA . GLU A 1 87 ? 15.782 -1.664 -12.064 1.00 94.50 87 GLU A CA 1
ATOM 699 C C . GLU A 1 87 ? 17.166 -2.286 -12.225 1.00 94.50 87 GLU A C 1
ATOM 701 O O . GLU A 1 87 ? 18.034 -1.700 -12.870 1.00 94.50 87 GLU A O 1
ATOM 706 N N . ALA A 1 88 ? 17.363 -3.501 -11.704 1.00 94.88 88 ALA A N 1
ATOM 707 C CA . ALA A 1 88 ? 18.632 -4.210 -11.819 1.00 94.88 88 ALA A CA 1
ATOM 708 C C . ALA A 1 88 ? 19.016 -4.463 -13.286 1.00 94.88 88 ALA A C 1
ATOM 710 O O . ALA A 1 88 ? 20.191 -4.375 -13.648 1.00 94.88 88 ALA A O 1
ATOM 711 N N . PHE A 1 89 ? 18.036 -4.752 -14.146 1.00 94.56 89 PHE A N 1
ATOM 712 C CA . PHE A 1 89 ? 18.258 -4.903 -15.579 1.00 94.56 89 PHE A CA 1
ATOM 713 C C . PHE A 1 89 ? 18.678 -3.582 -16.234 1.00 94.56 89 PHE A C 1
ATOM 715 O O . PHE A 1 89 ? 19.699 -3.552 -16.923 1.00 94.56 89 PHE A O 1
ATOM 722 N N . LEU A 1 90 ? 17.941 -2.491 -15.988 1.00 93.25 90 LEU A N 1
ATOM 723 C CA . LEU A 1 90 ? 18.288 -1.175 -16.535 1.00 93.25 90 LEU A CA 1
ATOM 724 C C . LEU A 1 90 ? 19.681 -0.728 -16.079 1.00 93.25 90 LEU A C 1
ATOM 726 O O . LEU A 1 90 ? 20.475 -0.279 -16.901 1.00 93.25 90 LEU A O 1
ATOM 730 N N . ALA A 1 91 ? 20.001 -0.916 -14.795 1.00 91.75 91 ALA A N 1
ATOM 731 C CA . ALA A 1 91 ? 21.298 -0.579 -14.217 1.00 91.75 91 ALA A CA 1
ATOM 732 C C . ALA A 1 91 ? 22.463 -1.321 -14.888 1.00 91.75 91 ALA A C 1
ATOM 734 O O . ALA A 1 91 ? 23.539 -0.755 -15.060 1.00 91.75 91 ALA A O 1
ATOM 735 N N . ARG A 1 92 ? 22.254 -2.588 -15.269 1.00 93.44 92 ARG A N 1
ATOM 736 C CA . ARG A 1 92 ? 23.270 -3.407 -15.948 1.00 93.44 92 ARG A CA 1
ATOM 737 C C . ARG A 1 92 ? 23.410 -3.061 -17.425 1.00 93.44 92 ARG A C 1
ATOM 739 O O . ARG A 1 92 ? 24.522 -3.070 -17.940 1.00 93.44 92 ARG A O 1
ATOM 746 N N . LYS A 1 93 ? 22.296 -2.816 -18.120 1.00 93.00 93 LYS A N 1
ATOM 747 C CA . LYS A 1 93 ? 22.298 -2.603 -19.573 1.00 93.00 93 LYS A CA 1
ATOM 748 C C . LYS A 1 93 ? 22.706 -1.180 -19.958 1.00 93.00 93 LYS A C 1
ATOM 750 O O . LYS A 1 93 ? 23.397 -1.017 -20.959 1.00 93.00 93 LYS A O 1
ATOM 755 N N . TRP A 1 94 ? 22.312 -0.189 -19.161 1.00 91.94 94 TRP A N 1
ATOM 756 C CA . TRP A 1 94 ? 22.586 1.231 -19.386 1.00 91.94 94 TRP A CA 1
ATOM 757 C C . TRP A 1 94 ? 23.167 1.874 -18.123 1.00 91.94 94 TRP A C 1
ATOM 759 O O . TRP A 1 94 ? 22.552 2.734 -17.497 1.00 91.94 94 TRP A O 1
ATOM 769 N N . SER A 1 95 ? 24.369 1.444 -17.735 1.00 89.19 95 SER A N 1
ATOM 770 C CA . SER A 1 95 ? 25.030 1.883 -16.497 1.00 89.19 95 SER A CA 1
ATOM 771 C C . SER A 1 95 ? 25.321 3.385 -16.440 1.00 89.19 95 SER A C 1
ATOM 773 O O . SER A 1 95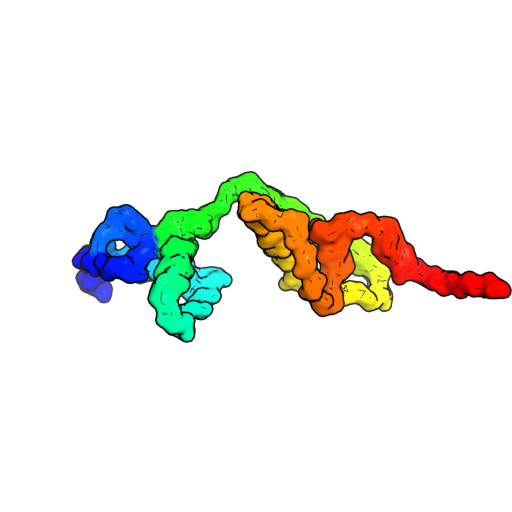 ? 25.381 3.955 -15.354 1.00 89.19 95 SER A O 1
ATOM 775 N N . SER A 1 96 ? 25.512 4.015 -17.601 1.00 87.00 96 SER A N 1
ATOM 776 C CA . SER A 1 96 ? 25.877 5.432 -17.720 1.00 87.00 96 SER A CA 1
ATOM 777 C C . SER A 1 96 ? 24.670 6.357 -17.896 1.00 87.00 96 SER A C 1
ATOM 779 O O . SER A 1 96 ? 24.814 7.572 -17.774 1.00 87.00 96 SER A O 1
ATOM 781 N N . GLU A 1 97 ? 23.483 5.804 -18.166 1.00 87.81 97 GLU A N 1
ATOM 782 C CA . GLU A 1 97 ? 22.284 6.591 -18.452 1.00 87.81 97 GLU A CA 1
ATOM 783 C C . GLU A 1 97 ? 21.508 6.954 -17.187 1.00 87.81 97 GLU A C 1
ATOM 785 O O . GLU A 1 97 ? 21.311 6.154 -16.265 1.00 87.81 97 GLU A O 1
ATOM 790 N N . LYS A 1 98 ? 20.981 8.181 -17.162 1.00 85.94 98 LYS A N 1
ATOM 791 C CA . LYS A 1 98 ? 20.123 8.637 -16.066 1.00 85.94 98 LYS A CA 1
ATOM 792 C C . LYS A 1 98 ? 18.725 8.040 -16.208 1.00 85.94 98 LYS A C 1
ATOM 794 O O . LYS A 1 98 ? 17.924 8.490 -17.018 1.00 85.94 98 LYS A O 1
ATOM 799 N N . ARG A 1 99 ? 18.398 7.075 -15.347 1.00 85.44 99 ARG A N 1
ATOM 800 C CA . ARG A 1 99 ? 17.084 6.396 -15.330 1.00 85.44 99 ARG A CA 1
ATOM 801 C C . ARG A 1 99 ? 16.134 6.807 -14.204 1.00 85.44 99 ARG A C 1
ATOM 803 O O . ARG A 1 99 ? 14.973 6.413 -14.235 1.00 85.44 99 ARG A O 1
ATOM 810 N N . PHE A 1 100 ? 16.610 7.578 -13.221 1.00 89.88 100 PHE A N 1
ATOM 811 C CA . PHE A 1 100 ? 15.838 7.955 -12.024 1.00 89.88 100 PHE A CA 1
ATOM 812 C C . PHE A 1 100 ? 15.206 6.740 -11.320 1.00 89.88 100 PHE A C 1
ATOM 814 O O . PHE A 1 100 ? 13.993 6.694 -11.108 1.00 89.88 100 PHE A O 1
ATOM 821 N N . GLY A 1 101 ? 16.040 5.746 -11.003 1.00 88.38 101 GLY A N 1
ATOM 822 C CA . GLY A 1 101 ? 15.610 4.447 -10.490 1.00 88.38 101 GLY A CA 1
ATOM 823 C C . GLY A 1 101 ? 14.835 4.502 -9.171 1.00 88.38 101 GLY A C 1
ATOM 824 O O . GLY A 1 101 ? 14.841 5.498 -8.438 1.00 88.38 101 GLY A O 1
ATOM 825 N N . LEU A 1 102 ? 14.118 3.414 -8.907 1.00 94.00 102 LEU A N 1
ATOM 826 C CA . LEU A 1 102 ? 13.281 3.215 -7.726 1.00 94.00 102 LEU A CA 1
ATOM 827 C C . LEU A 1 102 ? 13.995 2.445 -6.595 1.00 94.00 102 LEU A C 1
ATOM 829 O O . LEU A 1 102 ? 13.327 1.959 -5.685 1.00 94.00 102 LEU A O 1
ATOM 833 N N . GLU A 1 103 ? 15.325 2.315 -6.627 1.00 92.25 103 GLU A N 1
ATOM 834 C CA . GLU A 1 103 ? 16.055 1.574 -5.590 1.00 92.25 103 GLU A CA 1
ATOM 835 C C . GLU A 1 103 ? 15.789 2.108 -4.182 1.00 92.25 103 GLU A C 1
ATOM 837 O O . GLU A 1 103 ? 15.845 3.317 -3.935 1.00 92.25 103 GLU A O 1
ATOM 842 N N . GLY A 1 104 ? 15.511 1.188 -3.257 1.00 92.75 104 GLY A N 1
ATOM 843 C CA . GLY A 1 104 ? 15.149 1.492 -1.872 1.00 92.75 104 GLY A CA 1
ATOM 844 C C . GLY A 1 104 ? 13.703 1.965 -1.690 1.00 92.75 104 GLY A C 1
ATOM 845 O O . GLY A 1 104 ? 13.296 2.295 -0.579 1.00 92.75 104 GLY A O 1
ATOM 846 N N . SER A 1 105 ? 12.907 2.039 -2.758 1.00 95.50 105 SER A N 1
ATOM 847 C CA . SER A 1 105 ? 11.482 2.398 -2.722 1.00 95.50 105 SER A CA 1
ATOM 848 C C . SER A 1 105 ? 10.639 1.487 -3.618 1.00 95.50 105 SER A C 1
ATOM 850 O O . SER A 1 105 ? 9.564 1.864 -4.082 1.00 95.50 105 SER A O 1
ATOM 852 N N . GLU A 1 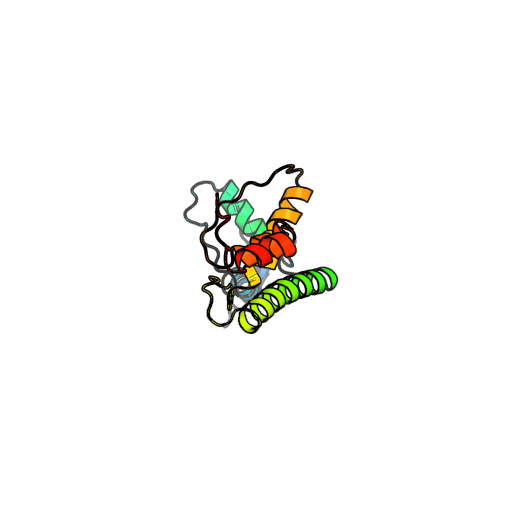106 ? 11.097 0.257 -3.849 1.00 95.50 106 GLU A N 1
ATOM 853 C CA . GLU A 1 106 ? 10.472 -0.717 -4.747 1.00 95.50 106 GLU A CA 1
ATOM 854 C C . GLU A 1 106 ? 9.068 -1.121 -4.284 1.00 95.50 106 GLU A C 1
ATOM 856 O O . GLU A 1 106 ? 8.242 -1.518 -5.108 1.00 95.50 106 GLU A O 1
ATOM 861 N N . ILE A 1 107 ? 8.768 -0.945 -2.989 1.00 96.12 107 ILE A N 1
ATOM 862 C CA . ILE A 1 107 ? 7.436 -1.136 -2.399 1.00 96.12 107 ILE A CA 1
ATOM 863 C C . ILE A 1 107 ? 6.359 -0.259 -3.058 1.00 96.12 107 ILE A C 1
ATOM 865 O O . ILE A 1 107 ? 5.179 -0.607 -3.030 1.00 96.12 107 ILE A O 1
ATOM 869 N N . LEU A 1 108 ? 6.753 0.832 -3.725 1.00 96.38 108 LEU A N 1
ATOM 870 C CA . LEU A 1 108 ? 5.848 1.671 -4.506 1.00 96.38 108 LEU A CA 1
ATOM 871 C C . LEU A 1 108 ? 5.092 0.854 -5.570 1.00 96.38 108 LEU A C 1
ATOM 873 O O . LEU A 1 108 ? 3.899 1.069 -5.769 1.00 96.38 108 LEU A O 1
ATOM 877 N N . ILE A 1 109 ? 5.741 -0.125 -6.213 1.00 97.50 109 ILE A N 1
ATOM 878 C CA . ILE A 1 109 ? 5.115 -0.943 -7.263 1.00 97.50 109 ILE A CA 1
ATOM 879 C C . ILE A 1 109 ? 3.949 -1.787 -6.724 1.00 97.50 109 ILE A C 1
ATOM 881 O O . ILE A 1 109 ? 2.838 -1.646 -7.245 1.00 97.50 109 ILE A O 1
ATOM 885 N N . PRO A 1 110 ? 4.123 -2.662 -5.711 1.00 97.31 110 PRO A N 1
ATOM 886 C CA . PRO A 1 110 ? 2.993 -3.379 -5.134 1.00 97.31 110 PRO A CA 1
ATOM 887 C C . PRO A 1 110 ? 1.955 -2.444 -4.508 1.00 97.31 110 PRO A C 1
ATOM 889 O O . PRO A 1 110 ? 0.769 -2.711 -4.683 1.00 97.31 110 PRO A O 1
ATOM 892 N N . ALA A 1 111 ? 2.361 -1.344 -3.861 1.00 96.31 111 ALA A N 1
ATOM 893 C CA . ALA A 1 111 ? 1.430 -0.396 -3.247 1.00 96.31 111 ALA A CA 1
ATOM 894 C C . ALA A 1 111 ? 0.496 0.258 -4.278 1.00 96.31 111 ALA A C 1
ATOM 896 O O . ALA A 1 111 ? -0.723 0.226 -4.119 1.00 96.31 111 ALA A O 1
ATOM 897 N N . MET A 1 112 ? 1.037 0.776 -5.386 1.00 96.6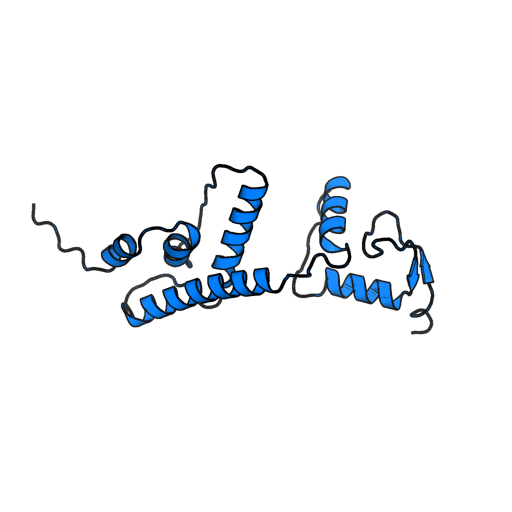9 112 MET A N 1
ATOM 898 C CA . MET A 1 112 ? 0.225 1.366 -6.458 1.00 96.69 112 MET A CA 1
ATOM 899 C C . MET A 1 112 ? -0.711 0.341 -7.091 1.00 96.69 112 MET A C 1
ATOM 901 O O . MET A 1 112 ? -1.869 0.646 -7.365 1.00 96.69 112 MET A O 1
ATOM 905 N N . LYS A 1 113 ? -0.236 -0.892 -7.303 1.00 96.81 113 LYS A N 1
ATOM 906 C CA . LYS A 1 113 ? -1.098 -1.953 -7.832 1.00 96.81 113 LYS A CA 1
ATOM 907 C C . LYS A 1 113 ? -2.212 -2.309 -6.853 1.00 96.81 113 LYS A C 1
ATOM 909 O O . LYS A 1 113 ? -3.326 -2.501 -7.308 1.00 96.81 113 LYS A O 1
ATOM 914 N N . GLN A 1 114 ? -1.950 -2.320 -5.546 1.00 96.38 114 GLN A N 1
ATOM 915 C CA . GLN A 1 114 ? -2.987 -2.561 -4.542 1.00 96.38 114 GLN A CA 1
ATOM 916 C C . GLN A 1 114 ? -4.067 -1.472 -4.559 1.00 96.38 114 GLN A C 1
ATOM 918 O O . GLN A 1 114 ? -5.250 -1.788 -4.472 1.00 96.38 114 GLN A O 1
ATOM 923 N N . VAL A 1 115 ? -3.678 -0.202 -4.722 1.00 96.62 115 VAL A N 1
ATOM 924 C CA . VAL A 1 115 ? -4.634 0.907 -4.886 1.00 96.62 115 VAL A CA 1
ATOM 925 C C . VAL A 1 115 ? -5.499 0.691 -6.129 1.00 96.62 115 VAL A C 1
ATOM 927 O O . VAL A 1 115 ? -6.715 0.852 -6.055 1.00 96.62 115 VAL A O 1
ATOM 930 N N . ILE A 1 116 ? -4.900 0.275 -7.250 1.00 96.44 116 ILE A N 1
ATOM 931 C CA . ILE A 1 116 ? -5.617 0.007 -8.507 1.00 96.44 116 ILE A CA 1
ATOM 932 C C . ILE A 1 116 ? -6.566 -1.184 -8.362 1.00 96.44 116 ILE A C 1
ATOM 934 O O . ILE A 1 116 ? -7.734 -1.068 -8.729 1.00 96.44 116 ILE A O 1
ATOM 938 N N . ASP A 1 117 ? -6.092 -2.302 -7.807 1.00 95.69 117 ASP A N 1
ATOM 939 C CA . ASP A 1 117 ? -6.905 -3.501 -7.593 1.00 95.69 117 ASP A CA 1
ATOM 940 C C . ASP A 1 117 ? -8.117 -3.152 -6.725 1.00 95.69 117 ASP A C 1
ATOM 942 O O . ASP A 1 117 ? -9.255 -3.418 -7.110 1.00 95.69 117 ASP A O 1
ATOM 946 N N . LYS A 1 118 ? -7.887 -2.445 -5.608 1.00 95.94 118 LYS A N 1
ATOM 947 C CA . LYS A 1 118 ? -8.971 -2.071 -4.703 1.00 95.94 118 LYS A CA 1
ATOM 948 C C . LYS A 1 118 ? -9.951 -1.083 -5.328 1.00 95.94 118 LYS A C 1
ATOM 950 O O . LYS A 1 118 ? -11.151 -1.204 -5.119 1.00 95.94 118 LYS A O 1
ATOM 955 N N . SER A 1 119 ? -9.455 -0.124 -6.105 1.00 97.06 119 SER A N 1
ATOM 956 C CA . SER A 1 119 ? -10.303 0.817 -6.849 1.00 97.06 119 SER A CA 1
ATOM 957 C C . SER A 1 119 ? -11.189 0.085 -7.856 1.00 97.06 119 SER A C 1
ATOM 959 O O . SER A 1 119 ? -12.380 0.364 -7.954 1.00 97.06 119 SER A O 1
ATOM 961 N N . THR A 1 120 ? -10.625 -0.900 -8.555 1.00 96.62 120 THR A N 1
ATOM 962 C CA . THR A 1 120 ? -11.350 -1.703 -9.547 1.00 96.62 120 THR A CA 1
ATOM 963 C C . THR A 1 120 ? -12.437 -2.553 -8.883 1.00 96.62 120 THR A C 1
ATOM 965 O O . THR A 1 120 ? -13.562 -2.590 -9.370 1.00 96.62 120 THR A O 1
ATOM 968 N N . GLU A 1 121 ? -12.150 -3.173 -7.731 1.00 96.69 121 GLU A N 1
ATOM 969 C CA . GLU A 1 121 ? -13.158 -3.893 -6.929 1.00 96.69 121 GLU A CA 1
ATOM 970 C C . GLU A 1 121 ? -14.333 -3.000 -6.502 1.00 96.69 121 GLU A C 1
ATOM 972 O O . GLU A 1 121 ? -15.451 -3.482 -6.342 1.00 96.69 121 GLU A O 1
ATOM 977 N N . LEU A 1 122 ? -14.081 -1.703 -6.309 1.00 97.31 122 LEU A N 1
ATOM 978 C CA . LEU A 1 122 ? -15.092 -0.706 -5.952 1.00 97.31 122 LEU A CA 1
ATOM 979 C C . LEU A 1 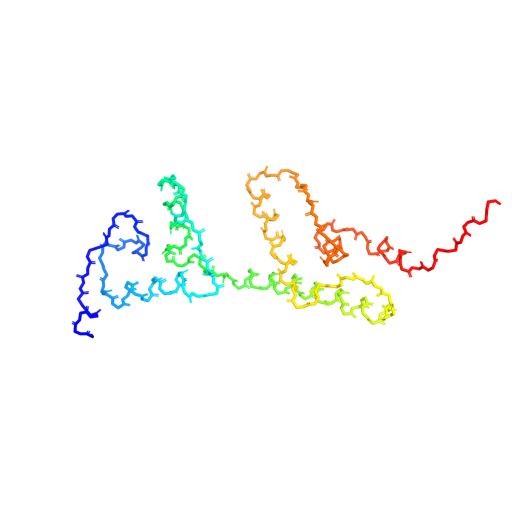122 ? -15.833 -0.128 -7.172 1.00 97.31 122 LEU A C 1
ATOM 981 O O . LEU A 1 122 ? -16.671 0.754 -7.001 1.00 97.31 122 LEU A O 1
ATOM 985 N N . GLY A 1 123 ? -15.551 -0.615 -8.385 1.00 97.38 123 GLY A N 1
ATOM 986 C CA . GLY A 1 123 ? -16.233 -0.207 -9.617 1.00 97.38 123 GLY A CA 1
ATOM 987 C C . GLY A 1 123 ? -15.607 0.989 -10.338 1.00 97.38 123 GLY A C 1
ATOM 988 O O . GLY A 1 123 ? -16.249 1.579 -11.200 1.00 97.38 123 GLY A O 1
ATOM 989 N N . VAL A 1 124 ? -14.370 1.372 -10.007 1.00 97.69 124 VAL A N 1
ATOM 990 C CA . VAL A 1 124 ? -13.657 2.431 -10.738 1.00 97.69 124 VAL A CA 1
ATOM 991 C C . VAL A 1 124 ? -13.215 1.919 -12.109 1.00 97.69 124 VAL A C 1
ATOM 993 O O . VAL A 1 124 ? -12.459 0.955 -12.203 1.00 97.69 124 VAL A O 1
ATOM 996 N N . GLU A 1 125 ? -13.634 2.605 -13.173 1.00 96.38 125 GLU A N 1
ATOM 997 C CA . GLU A 1 125 ? -13.319 2.225 -14.560 1.00 96.38 125 GLU A CA 1
ATOM 998 C C . GLU A 1 125 ? -12.008 2.830 -15.081 1.00 96.38 125 GLU A C 1
ATOM 1000 O O . GLU A 1 125 ? -11.347 2.257 -15.945 1.00 96.38 125 GLU A O 1
ATOM 1005 N N . SER A 1 126 ? -11.618 4.002 -14.569 1.00 95.38 126 SER A N 1
ATOM 1006 C CA . SER A 1 126 ? -10.441 4.729 -15.050 1.00 95.38 126 SER A CA 1
ATOM 1007 C C . SER A 1 126 ? -9.652 5.352 -13.904 1.00 95.38 126 SER A C 1
ATOM 1009 O O . SER A 1 126 ? -10.225 5.865 -12.944 1.00 95.38 126 SER A O 1
ATOM 1011 N N . ILE A 1 127 ? -8.324 5.312 -14.015 1.00 94.75 127 ILE A N 1
ATOM 1012 C CA . ILE A 1 127 ? -7.402 5.890 -13.037 1.00 94.75 127 ILE A CA 1
ATOM 1013 C C . ILE A 1 127 ? -6.428 6.792 -13.788 1.00 94.75 127 ILE A C 1
ATOM 1015 O O . ILE A 1 127 ? -5.696 6.338 -14.668 1.00 94.75 127 ILE A O 1
ATOM 1019 N N . VAL A 1 128 ? -6.409 8.070 -13.417 1.00 95.31 128 VAL A N 1
ATOM 1020 C CA . VAL A 1 128 ? -5.472 9.069 -13.942 1.00 95.31 128 VAL A CA 1
ATOM 1021 C C . VAL A 1 128 ? -4.444 9.384 -12.864 1.00 95.31 128 VAL A C 1
ATOM 1023 O O . VAL A 1 128 ? -4.786 9.560 -11.698 1.00 95.31 128 VAL A O 1
ATOM 1026 N N . MET A 1 129 ? -3.172 9.442 -13.250 1.00 93.50 129 MET A N 1
ATOM 1027 C CA . MET A 1 129 ? -2.053 9.550 -12.320 1.00 93.50 129 MET A CA 1
ATOM 1028 C C . MET A 1 129 ? -1.040 10.595 -12.772 1.00 93.50 129 MET A C 1
ATOM 1030 O O . MET A 1 129 ? -0.558 10.551 -13.903 1.00 93.50 129 MET A O 1
ATOM 1034 N N . GLY A 1 130 ? -0.650 11.469 -11.845 1.00 95.00 130 GLY A N 1
ATOM 1035 C CA . GLY A 1 130 ? 0.553 12.292 -11.950 1.00 95.00 130 GLY A CA 1
ATOM 1036 C C . GLY A 1 130 ? 1.664 11.729 -11.065 1.00 95.00 130 GLY A C 1
ATOM 1037 O O . GLY A 1 130 ? 1.407 11.333 -9.930 1.00 95.00 130 GLY A O 1
ATOM 1038 N N . MET A 1 131 ? 2.899 11.689 -11.570 1.00 95.94 131 MET A N 1
ATOM 1039 C CA . MET A 1 131 ? 4.068 11.292 -10.780 1.00 95.94 131 MET A CA 1
ATOM 1040 C C . MET A 1 131 ? 5.339 12.034 -11.229 1.00 95.94 131 MET A C 1
ATOM 1042 O O . MET A 1 131 ? 5.454 12.375 -12.410 1.00 95.94 131 MET A O 1
ATOM 1046 N N . PRO A 1 132 ? 6.309 12.264 -10.323 1.00 94.44 132 PRO A N 1
ATOM 1047 C CA . PRO A 1 132 ? 7.624 12.796 -10.678 1.00 94.44 132 PRO A CA 1
ATOM 1048 C C . PRO A 1 132 ? 8.489 11.746 -11.408 1.00 94.44 132 PRO A C 1
ATOM 1050 O O . PRO A 1 132 ? 8.035 10.663 -11.773 1.00 94.44 132 PRO A O 1
ATOM 1053 N N . HIS A 1 133 ? 9.767 12.059 -11.635 1.00 95.25 133 HIS A N 1
ATOM 1054 C CA . HIS A 1 133 ? 10.698 11.203 -12.380 1.00 95.25 133 HIS A CA 1
ATOM 1055 C C . HIS A 1 133 ? 11.085 9.897 -11.655 1.00 95.25 133 HIS A C 1
ATOM 1057 O O . HIS A 1 133 ? 11.363 8.901 -12.323 1.00 95.25 133 HIS A O 1
ATOM 1063 N N . ARG A 1 134 ? 11.097 9.875 -10.313 1.00 94.88 134 ARG A N 1
ATOM 1064 C CA . ARG A 1 134 ? 11.561 8.725 -9.513 1.00 94.88 134 ARG A CA 1
ATOM 1065 C C . ARG A 1 134 ? 10.692 7.488 -9.754 1.00 94.88 134 ARG A C 1
ATOM 1067 O O . ARG A 1 134 ? 9.495 7.500 -9.485 1.00 94.88 134 ARG A O 1
ATOM 1074 N N . GLY A 1 135 ? 11.309 6.426 -10.266 1.00 94.62 135 GLY A N 1
ATOM 1075 C CA . GLY A 1 135 ? 10.651 5.162 -10.588 1.00 94.62 135 GLY A CA 1
ATOM 1076 C C . GLY A 1 135 ? 9.655 5.233 -11.745 1.00 94.62 135 GLY A C 1
ATOM 1077 O O . GLY A 1 135 ? 8.905 4.280 -11.947 1.00 94.62 135 GLY A O 1
ATOM 1078 N N . ARG A 1 136 ? 9.622 6.321 -12.530 1.00 95.88 136 ARG A N 1
ATOM 1079 C CA . ARG A 1 136 ? 8.625 6.512 -13.600 1.00 95.88 136 ARG A CA 1
ATOM 1080 C C . ARG A 1 136 ? 8.658 5.400 -14.643 1.00 95.88 136 ARG A C 1
ATOM 1082 O O . ARG A 1 136 ? 7.608 4.904 -15.040 1.00 95.88 136 ARG A O 1
ATOM 1089 N N . LEU A 1 137 ? 9.847 4.980 -15.072 1.00 95.56 137 LEU A N 1
ATOM 1090 C CA . LEU A 1 137 ? 9.988 3.882 -16.035 1.00 95.56 137 LEU A CA 1
ATOM 1091 C C . LEU A 1 137 ? 9.486 2.555 -15.458 1.00 95.56 137 LEU A C 1
ATOM 1093 O O . LEU A 1 137 ? 8.835 1.783 -16.160 1.00 95.56 137 LEU A O 1
ATOM 1097 N N . ASN A 1 138 ? 9.725 2.336 -14.167 1.00 96.38 138 ASN A N 1
ATOM 1098 C CA . ASN A 1 138 ? 9.265 1.160 -13.443 1.00 96.38 138 ASN A CA 1
ATOM 1099 C C . ASN A 1 138 ? 7.738 1.126 -13.342 1.00 96.38 138 ASN A C 1
ATOM 1101 O O . ASN A 1 138 ? 7.119 0.109 -13.645 1.00 96.38 138 ASN A O 1
ATOM 1105 N N . VAL A 1 139 ? 7.115 2.259 -13.008 1.00 96.94 139 VAL A N 1
ATOM 1106 C CA . VAL A 1 139 ? 5.654 2.402 -12.994 1.00 96.94 139 VAL A CA 1
ATOM 1107 C C . VAL A 1 139 ? 5.072 2.180 -14.389 1.00 96.94 139 VAL A C 1
ATOM 1109 O O . VAL A 1 139 ? 4.138 1.392 -14.542 1.00 96.94 139 VAL A O 1
ATOM 1112 N N . LEU A 1 140 ? 5.647 2.788 -15.430 1.00 96.19 140 LEU A N 1
ATOM 1113 C CA . LEU A 1 140 ? 5.187 2.580 -16.805 1.00 96.19 140 LEU A CA 1
ATOM 1114 C C . LEU A 1 140 ? 5.227 1.098 -17.201 1.00 96.19 140 LEU A C 1
ATOM 1116 O O . LEU A 1 140 ? 4.247 0.595 -17.748 1.00 96.19 140 LEU A O 1
ATOM 1120 N N . ALA A 1 141 ? 6.314 0.391 -16.890 1.00 96.25 141 ALA A N 1
ATOM 1121 C CA . ALA A 1 141 ? 6.472 -1.023 -17.219 1.00 96.25 141 ALA A CA 1
ATOM 1122 C C . ALA A 1 141 ? 5.574 -1.940 -16.366 1.00 96.25 141 ALA A C 1
ATOM 1124 O O . ALA A 1 141 ? 4.816 -2.753 -16.894 1.00 96.25 141 ALA A O 1
ATOM 1125 N N . ASN A 1 142 ? 5.640 -1.820 -15.038 1.00 96.62 142 ASN A N 1
ATOM 1126 C CA . ASN A 1 142 ? 5.069 -2.796 -14.104 1.00 96.62 142 ASN A CA 1
ATOM 1127 C C . ASN A 1 142 ? 3.644 -2.457 -13.630 1.00 96.62 142 ASN A C 1
ATOM 1129 O O . ASN A 1 142 ? 2.908 -3.351 -13.183 1.00 96.62 142 ASN A O 1
ATOM 1133 N N . VAL A 1 143 ? 3.226 -1.193 -13.739 1.00 96.12 143 VAL A N 1
ATOM 1134 C CA . VAL A 1 143 ? 1.882 -0.725 -13.362 1.00 96.12 143 VAL A CA 1
ATOM 1135 C C . VAL A 1 143 ? 1.039 -0.480 -14.611 1.00 96.12 143 VAL A C 1
ATOM 1137 O O . VAL A 1 143 ? 0.065 -1.203 -14.811 1.00 96.12 143 VAL A O 1
ATOM 1140 N N . CYS A 1 144 ? 1.454 0.445 -15.482 1.00 94.50 144 CYS A N 1
ATOM 1141 C CA . CYS A 1 144 ? 0.711 0.818 -16.694 1.00 94.50 144 CYS A CA 1
ATOM 1142 C C . CYS A 1 144 ? 0.844 -0.198 -17.840 1.00 94.50 144 CYS A C 1
ATOM 1144 O O . CYS A 1 144 ? 0.154 -0.071 -18.846 1.00 94.50 144 CYS A O 1
ATOM 1146 N N . ARG A 1 145 ? 1.732 -1.194 -17.702 1.00 93.38 145 ARG A N 1
ATOM 1147 C CA . ARG A 1 145 ? 2.009 -2.225 -18.717 1.00 93.38 145 ARG A CA 1
ATOM 1148 C C . ARG A 1 145 ? 2.417 -1.649 -20.079 1.00 93.38 145 ARG A C 1
ATOM 1150 O O . ARG A 1 145 ? 2.120 -2.243 -21.115 1.00 93.38 145 ARG A O 1
ATOM 1157 N N . LYS A 1 146 ? 3.124 -0.514 -20.092 1.00 95.81 146 LYS A N 1
ATOM 1158 C CA . LYS A 1 146 ? 3.739 0.010 -21.315 1.00 95.81 146 LYS A CA 1
ATOM 1159 C C . LYS A 1 146 ? 4.713 -1.049 -21.857 1.00 95.81 146 LYS A C 1
ATOM 1161 O O . LYS A 1 146 ? 5.547 -1.535 -21.088 1.00 95.81 146 LYS A O 1
ATOM 1166 N N . PRO A 1 147 ? 4.634 -1.419 -23.149 1.00 95.69 147 PRO A N 1
ATOM 1167 C CA . PRO A 1 147 ? 5.501 -2.444 -23.714 1.00 95.69 147 PRO A CA 1
ATOM 1168 C C . PRO A 1 147 ? 6.982 -2.113 -23.521 1.00 95.69 147 PRO A C 1
ATOM 1170 O O . PRO A 1 147 ? 7.422 -1.003 -23.823 1.00 95.69 147 PRO A O 1
ATOM 1173 N N . LEU A 1 148 ? 7.762 -3.097 -23.067 1.00 93.50 148 LEU A N 1
ATOM 1174 C CA . LEU A 1 148 ? 9.186 -2.916 -22.774 1.00 93.50 148 LEU A CA 1
ATOM 1175 C C . LEU A 1 148 ? 9.982 -2.440 -23.993 1.00 93.50 148 LEU A C 1
ATOM 1177 O O . LEU A 1 148 ? 10.838 -1.578 -23.846 1.00 93.50 148 LEU A O 1
ATOM 1181 N N . GLY A 1 149 ? 9.649 -2.917 -25.198 1.00 91.50 149 GLY A N 1
ATOM 1182 C CA . GLY A 1 149 ? 10.290 -2.461 -26.435 1.00 91.50 149 GLY A CA 1
ATOM 1183 C C . GLY A 1 149 ? 10.196 -0.944 -26.625 1.00 91.50 149 GLY A C 1
ATOM 1184 O O . GLY A 1 149 ? 11.200 -0.308 -26.916 1.00 91.50 149 GLY A O 1
ATOM 1185 N N . GLN A 1 150 ? 9.033 -0.341 -26.347 1.00 92.50 150 GLN A N 1
ATOM 1186 C CA . GLN A 1 150 ? 8.851 1.115 -26.436 1.00 92.50 150 GLN A CA 1
ATOM 1187 C C . GLN A 1 150 ? 9.595 1.892 -25.344 1.00 92.50 150 GLN A C 1
ATOM 1189 O O . GLN A 1 150 ? 9.815 3.095 -25.480 1.00 92.50 150 GLN A O 1
ATOM 1194 N N . ILE A 1 151 ? 9.889 1.251 -24.212 1.00 91.94 151 ILE A N 1
ATOM 1195 C CA . ILE A 1 151 ? 10.701 1.852 -23.152 1.00 91.94 151 ILE A CA 1
ATOM 1196 C C . ILE A 1 151 ? 12.175 1.770 -23.550 1.00 91.94 151 ILE A C 1
ATOM 1198 O O . ILE A 1 151 ? 12.884 2.763 -23.466 1.00 91.94 151 ILE A O 1
ATOM 1202 N N . PHE A 1 152 ? 12.631 0.615 -24.028 1.00 90.62 152 PHE A N 1
ATOM 1203 C CA . PHE A 1 152 ? 14.033 0.379 -24.361 1.00 90.62 152 PHE A CA 1
ATOM 1204 C C . PHE A 1 152 ? 14.507 1.167 -25.582 1.00 90.62 152 PHE A C 1
ATOM 1206 O O . PHE A 1 152 ? 15.653 1.603 -25.591 1.00 90.62 152 PHE A O 1
ATOM 1213 N N . THR A 1 153 ? 13.643 1.426 -26.570 1.00 88.62 153 THR A N 1
ATOM 1214 C CA . THR A 1 153 ? 13.996 2.294 -27.709 1.00 88.62 153 THR A CA 1
ATOM 1215 C C . THR A 1 153 ? 14.335 3.722 -27.287 1.00 88.62 153 THR A C 1
ATOM 1217 O O . THR A 1 153 ? 15.098 4.379 -27.977 1.00 88.62 153 THR A O 1
ATOM 1220 N N . GLN A 1 154 ? 13.842 4.196 -26.138 1.00 84.56 154 GLN A N 1
ATOM 1221 C CA . GLN A 1 154 ? 14.171 5.531 -25.613 1.00 84.56 154 GLN A CA 1
ATOM 1222 C C . GLN A 1 154 ? 15.590 5.611 -25.033 1.00 84.56 154 GLN A C 1
ATOM 1224 O O . GLN A 1 154 ? 16.074 6.708 -24.783 1.00 84.56 154 GLN A O 1
ATOM 1229 N N . PHE A 1 155 ? 16.240 4.466 -24.811 1.00 84.56 155 PHE A N 1
ATOM 1230 C CA . PHE A 1 155 ? 17.640 4.378 -24.397 1.00 84.56 155 PHE A CA 1
ATOM 1231 C C . PHE A 1 155 ? 18.591 4.084 -25.564 1.00 84.56 155 PHE A C 1
ATOM 1233 O O . PHE A 1 155 ? 19.806 4.042 -25.367 1.00 84.56 155 PHE A O 1
ATOM 1240 N N . ALA A 1 156 ? 18.065 3.810 -26.761 1.00 76.31 156 ALA A N 1
ATOM 1241 C CA . ALA A 1 156 ? 18.892 3.779 -27.957 1.00 76.31 156 ALA A CA 1
ATOM 1242 C C . ALA A 1 156 ? 19.270 5.220 -28.317 1.00 76.31 156 ALA A C 1
ATOM 1244 O O . ALA A 1 156 ? 18.469 6.136 -28.117 1.00 76.31 156 ALA A O 1
ATOM 1245 N N . ALA A 1 157 ? 20.480 5.423 -28.841 1.00 65.62 157 ALA A N 1
ATOM 1246 C CA . ALA A 1 157 ? 20.823 6.704 -29.437 1.00 65.62 157 ALA A CA 1
ATOM 1247 C C . ALA A 1 157 ? 19.781 7.002 -30.524 1.00 65.62 157 ALA A C 1
ATOM 1249 O O . ALA A 1 157 ? 19.539 6.167 -31.396 1.00 65.62 157 ALA A O 1
ATOM 1250 N N . LEU A 1 158 ? 19.127 8.158 -30.425 1.00 58.47 158 LEU A N 1
ATOM 1251 C CA . LEU A 1 158 ? 18.350 8.698 -31.529 1.00 58.47 158 LEU A CA 1
ATOM 1252 C C . LEU A 1 158 ? 19.352 8.938 -32.661 1.00 58.47 158 LEU A C 1
ATOM 1254 O O . LEU A 1 158 ? 20.115 9.900 -32.604 1.00 58.47 158 LEU A O 1
ATOM 1258 N N . GLU A 1 159 ? 19.403 8.046 -33.650 1.00 55.91 159 GLU A N 1
ATOM 1259 C CA . GLU A 1 159 ? 19.937 8.438 -34.948 1.00 55.91 159 GLU A CA 1
ATOM 1260 C C . GLU A 1 159 ? 19.028 9.561 -35.441 1.00 55.91 159 GLU A C 1
ATOM 1262 O O . GLU A 1 159 ? 17.799 9.422 -35.444 1.00 55.91 159 GLU A O 1
ATOM 1267 N N . ALA A 1 160 ? 19.624 10.714 -35.748 1.00 57.94 160 ALA A N 1
ATOM 1268 C CA . ALA A 1 160 ? 18.898 11.761 -36.439 1.00 57.94 160 ALA A CA 1
ATOM 1269 C C . ALA A 1 160 ? 18.316 11.126 -37.706 1.00 57.94 160 ALA A C 1
ATOM 1271 O O . ALA A 1 160 ? 19.045 10.496 -38.471 1.00 57.94 160 ALA A O 1
ATOM 1272 N N . ALA A 1 161 ? 17.002 11.227 -37.888 1.00 57.25 161 ALA A N 1
ATOM 1273 C CA . ALA A 1 161 ? 16.451 11.029 -39.213 1.00 57.25 161 ALA A CA 1
ATOM 1274 C C . ALA A 1 161 ? 16.997 12.198 -40.036 1.00 57.25 161 ALA A C 1
ATOM 1276 O O . ALA A 1 161 ? 16.617 13.339 -39.780 1.00 57.25 161 ALA A O 1
ATOM 1277 N N . ASP A 1 162 ? 17.967 11.925 -40.908 1.00 54.41 162 ASP A N 1
ATOM 1278 C CA . ASP A 1 162 ? 18.335 12.876 -41.950 1.00 54.41 162 ASP A CA 1
ATOM 1279 C C . ASP A 1 162 ? 17.056 13.157 -42.759 1.00 54.41 162 ASP A C 1
ATOM 1281 O O . ASP A 1 162 ? 16.432 12.219 -43.268 1.00 54.41 162 ASP A O 1
ATOM 1285 N N . ASP A 1 163 ? 16.634 14.426 -42.772 1.00 45.50 163 ASP A N 1
ATOM 1286 C CA . ASP A 1 163 ? 15.551 14.946 -43.620 1.00 45.50 163 ASP A CA 1
ATOM 1287 C C . ASP A 1 163 ? 15.887 14.792 -45.116 1.00 45.50 163 ASP A C 1
ATOM 1289 O O . ASP A 1 163 ? 17.049 15.070 -45.507 1.00 45.50 163 ASP A O 1
#

Sequence (163 aa)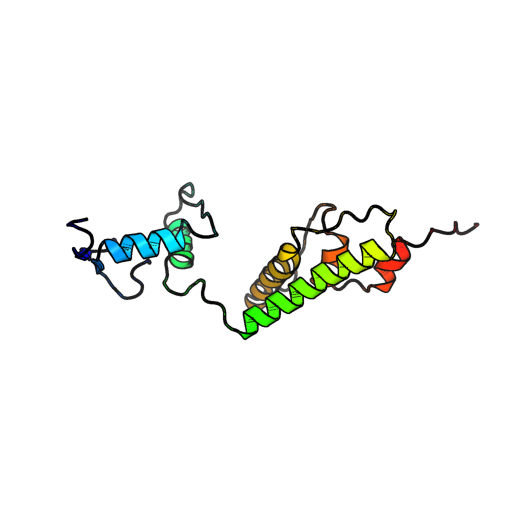:
ESDMDRVFKLPSTTFIGGKEKSLPLREILKRLENTYCGHIGVEFMFINSLEQCNWIRQKMETPGVMEVTNDEKRLILARLTRGTGFEAFLARKWSSEKRFGLEGSEILIPAMKQVIDKSTELGVESIVMGMPHRGRLNVLANVCRKPLGQIFTQFAALEAADD

pLDDT: mean 92.25, std 8.55, range [45.5, 98.06]

Radius of gyration: 22.97 Å; chains: 1; bounding box: 44×34×83 Å

InterPro domains:
  IPR011603 2-oxoglutarate dehydrogenase E1 component [PTHR23152] (1-162)
  IPR029061 Thiamin diphosphate-binding fold [SSF52518] (2-157)